Protein AF-A0A1X9XDE2-F1 (afdb_monomer)

Foldseek 3Di:
DDPPVDDDDDDVNDFADDPLGVQLRVQLVVCVVPVVVDDSVRSNVVSVVRSVVVD

Sequence (55 aa):
IGGHGDVLEPDNGVAAIGSGAMYAQSAALALKKHATHLSAAEIVKESLNIAADIC

pLDDT: mean 91.86, std 10.73, range [46.0, 98.69]

Solvent-accessible surface area (backbone atoms only — not comparable to full-atom values): 3413 Å² total; per-residue (Å²): 134,88,87,80,79,79,85,78,80,47,70,94,80,57,79,62,73,72,95,42,16,70,49,22,42,53,42,33,54,50,36,65,73,72,42,75,87,54,50,73,66,54,34,51,52,53,11,47,50,56,16,56,77,74,97

Structure (mmCIF, N/CA/C/O backbone):
data_AF-A0A1X9XDE2-F1
#
_entry.id   AF-A0A1X9XDE2-F1
#
loop_
_atom_site.group_PDB
_atom_site.id
_atom_site.type_symbol
_atom_site.label_atom_id
_atom_site.label_alt_id
_atom_site.label_comp_id
_atom_site.label_asym_id
_atom_site.label_entity_id
_atom_site.label_seq_id
_atom_site.pdbx_PDB_ins_code
_atom_site.Cartn_x
_atom_site.Cartn_y
_atom_site.Cartn_z
_atom_site.occupancy
_atom_site.B_iso_or_equiv
_atom_site.auth_seq_id
_atom_site.auth_comp_id
_atom_site.auth_asym_id
_atom_site.auth_atom_id
_atom_site.pdbx_PDB_model_num
ATOM 1 N N . ILE A 1 1 ? 11.974 10.888 -7.218 1.00 46.00 1 ILE A N 1
ATOM 2 C CA . ILE A 1 1 ? 11.275 11.759 -6.243 1.00 46.00 1 ILE A CA 1
ATOM 3 C C . ILE A 1 1 ? 11.537 13.194 -6.669 1.00 46.00 1 ILE A C 1
ATOM 5 O O . ILE A 1 1 ? 12.692 13.598 -6.687 1.00 46.00 1 ILE A O 1
ATOM 9 N N . GLY A 1 2 ? 10.509 13.897 -7.151 1.00 56.69 2 GLY A N 1
ATOM 10 C CA . GLY A 1 2 ? 10.626 15.292 -7.579 1.00 56.69 2 GLY A CA 1
ATOM 11 C C . GLY A 1 2 ? 10.635 16.204 -6.357 1.00 56.69 2 GLY A C 1
ATOM 12 O O . GLY A 1 2 ? 9.650 16.263 -5.636 1.00 56.69 2 GLY A O 1
ATOM 13 N N . GLY A 1 3 ? 11.763 16.860 -6.090 1.00 65.31 3 GLY A N 1
ATOM 14 C CA . GLY A 1 3 ? 11.938 17.792 -4.972 1.00 65.31 3 GLY A CA 1
ATOM 15 C C . GLY A 1 3 ? 11.701 19.243 -5.387 1.00 65.31 3 GLY A C 1
ATOM 16 O O . GLY A 1 3 ? 12.599 20.059 -5.223 1.00 65.31 3 GLY A O 1
ATOM 17 N N . HIS A 1 4 ? 10.544 19.553 -5.982 1.00 76.75 4 HIS A N 1
ATOM 18 C CA . HIS A 1 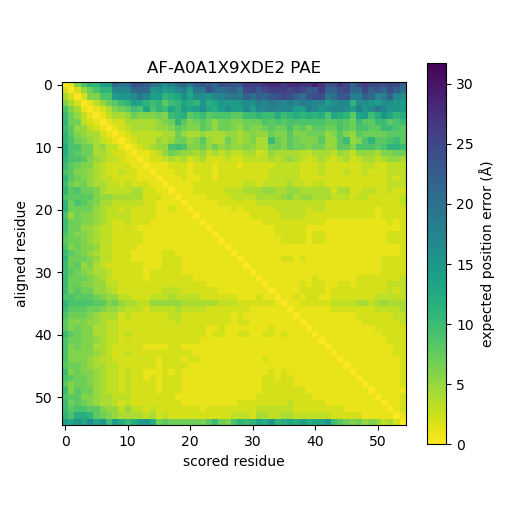4 ? 10.198 20.924 -6.400 1.00 76.75 4 HIS A CA 1
ATOM 19 C C . HIS A 1 4 ? 9.563 21.775 -5.286 1.00 76.75 4 HIS A C 1
ATOM 21 O O . HIS A 1 4 ? 9.414 22.980 -5.452 1.00 76.75 4 HIS A O 1
ATOM 27 N N . GLY A 1 5 ? 9.242 21.178 -4.132 1.00 76.56 5 GLY A N 1
ATOM 28 C CA . GLY A 1 5 ? 8.553 21.876 -3.039 1.00 76.56 5 GLY A CA 1
ATOM 29 C C . GLY A 1 5 ? 7.030 21.902 -3.186 1.00 76.56 5 GLY A C 1
ATOM 30 O O . GLY A 1 5 ? 6.361 22.593 -2.423 1.00 76.56 5 GLY A O 1
ATOM 31 N N . ASP A 1 6 ? 6.484 21.134 -4.131 1.00 80.81 6 ASP A N 1
ATOM 32 C CA . ASP A 1 6 ? 5.044 20.998 -4.317 1.00 80.81 6 ASP A CA 1
ATOM 33 C C . ASP A 1 6 ? 4.419 20.232 -3.144 1.00 80.81 6 ASP A C 1
ATOM 35 O O . ASP A 1 6 ? 4.829 19.116 -2.810 1.00 80.81 6 ASP A O 1
ATOM 39 N N . VAL A 1 7 ? 3.402 20.830 -2.524 1.00 80.00 7 VAL A N 1
ATOM 40 C CA . VAL A 1 7 ? 2.549 20.161 -1.540 1.00 80.00 7 VAL A CA 1
ATOM 41 C C . VAL A 1 7 ? 1.353 19.596 -2.292 1.00 80.00 7 VAL A C 1
ATOM 43 O O . VAL A 1 7 ? 0.536 20.346 -2.820 1.00 80.00 7 VAL A O 1
ATOM 46 N N . LEU A 1 8 ? 1.266 18.269 -2.352 1.00 80.00 8 LEU A N 1
ATOM 47 C CA . LEU A 1 8 ? 0.180 17.565 -3.023 1.00 80.00 8 LEU A CA 1
ATOM 48 C C . LEU A 1 8 ? -0.709 16.907 -1.972 1.00 80.00 8 LEU A C 1
ATOM 50 O O . LEU A 1 8 ? -0.289 15.972 -1.287 1.00 80.00 8 LEU A O 1
ATOM 54 N N . GLU A 1 9 ? -1.935 17.407 -1.845 1.00 86.81 9 GLU A N 1
ATOM 55 C CA . GLU A 1 9 ? -2.964 16.733 -1.066 1.00 86.81 9 GLU A CA 1
ATOM 56 C C . GLU A 1 9 ? -3.514 15.552 -1.883 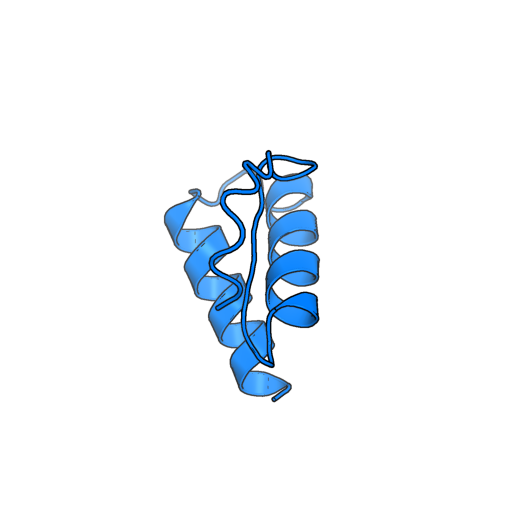1.00 86.81 9 GLU A C 1
ATOM 58 O O . GLU A 1 9 ? -3.859 15.731 -3.052 1.00 86.81 9 GLU A O 1
ATOM 63 N N . PRO A 1 10 ? -3.569 14.329 -1.328 1.00 85.00 10 PRO A N 1
ATOM 64 C CA . PRO A 1 10 ? -4.030 13.175 -2.083 1.00 85.00 10 PRO A CA 1
ATOM 65 C C . PRO A 1 10 ? -5.541 13.213 -2.295 1.00 85.00 10 PRO A C 1
ATOM 67 O O . PRO A 1 10 ? -6.314 13.195 -1.330 1.00 85.00 10 PRO A O 1
ATOM 70 N N . ASP A 1 11 ? -5.968 13.122 -3.551 1.00 82.56 11 ASP A N 1
ATOM 71 C CA . ASP A 1 11 ? -7.373 12.898 -3.867 1.00 82.56 11 ASP A CA 1
ATOM 72 C C . ASP A 1 11 ? -7.866 11.606 -3.201 1.00 82.56 11 ASP A C 1
ATOM 74 O O . ASP A 1 11 ? -7.207 10.561 -3.213 1.00 82.56 11 ASP A O 1
ATOM 78 N N . ASN A 1 12 ? -9.047 11.671 -2.583 1.00 88.50 12 ASN A N 1
ATOM 79 C CA 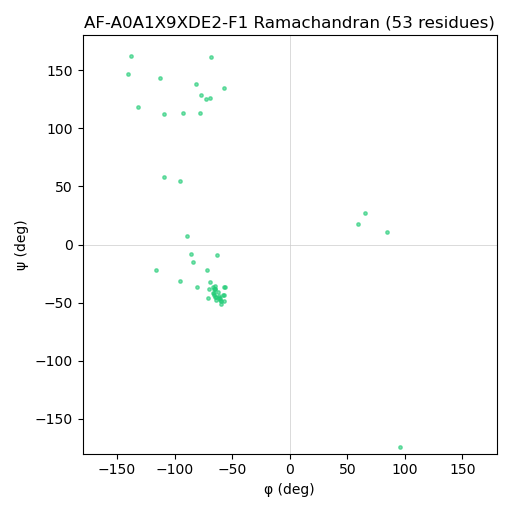. ASN A 1 12 ? -9.658 10.563 -1.841 1.00 88.50 12 ASN A CA 1
ATOM 80 C C . ASN A 1 12 ? -8.813 10.0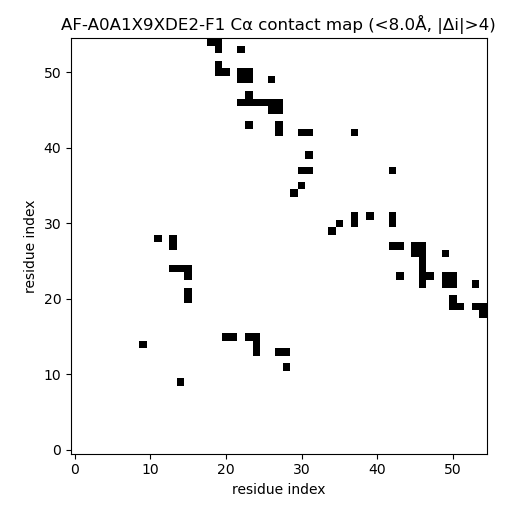33 -0.665 1.00 88.50 12 ASN A C 1
ATOM 82 O O . ASN A 1 12 ? -9.083 8.932 -0.172 1.00 88.50 12 ASN A O 1
ATOM 86 N N . GLY A 1 13 ? -7.825 10.792 -0.180 1.00 91.25 13 GLY A N 1
ATOM 87 C CA . GLY A 1 13 ? -6.986 10.416 0.961 1.00 91.25 13 GLY A CA 1
ATOM 88 C C . GLY A 1 13 ? -6.104 9.191 0.703 1.00 91.25 13 GLY A C 1
ATOM 89 O O . GLY A 1 13 ? -5.809 8.457 1.645 1.00 91.25 13 GLY A O 1
ATOM 90 N N . VAL A 1 14 ? -5.736 8.934 -0.557 1.00 94.25 14 VAL A N 1
ATOM 91 C CA . VAL A 1 14 ? -4.823 7.852 -0.953 1.00 94.25 14 VAL A CA 1
ATOM 92 C C . VAL A 1 14 ? -3.759 8.408 -1.898 1.00 94.25 14 VAL A C 1
ATOM 94 O O . VAL A 1 14 ? -4.064 8.842 -3.006 1.00 94.25 14 VAL A O 1
ATOM 97 N N . ALA A 1 15 ? -2.495 8.332 -1.483 1.00 93.75 15 ALA A N 1
ATOM 98 C CA . ALA A 1 15 ? -1.339 8.616 -2.330 1.00 93.75 15 ALA A CA 1
ATOM 99 C C . ALA A 1 15 ? -0.536 7.339 -2.5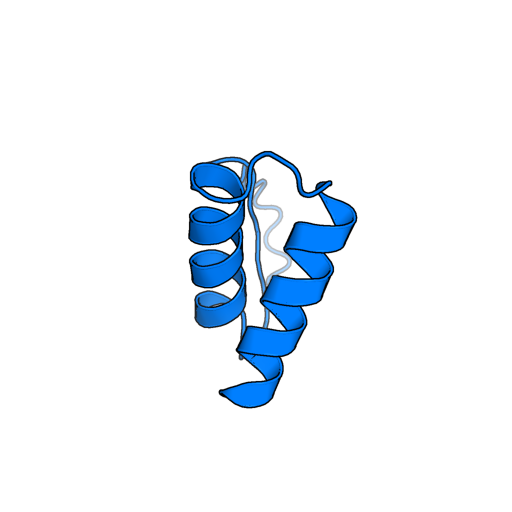80 1.00 93.75 15 ALA A C 1
ATOM 101 O O . ALA A 1 15 ? -0.371 6.517 -1.678 1.00 93.75 15 ALA A O 1
ATOM 102 N N . ALA A 1 16 ? 0.003 7.202 -3.788 1.00 93.69 16 ALA A N 1
ATOM 103 C CA . ALA A 1 16 ? 0.936 6.143 -4.146 1.00 93.69 16 ALA A CA 1
ATOM 104 C C . ALA A 1 16 ? 2.031 6.705 -5.060 1.00 93.69 16 ALA A C 1
ATOM 106 O O . ALA A 1 16 ? 1.784 7.611 -5.854 1.00 93.69 16 ALA A O 1
ATOM 107 N N . ILE A 1 17 ? 3.244 6.165 -4.948 1.00 93.31 17 ILE A N 1
ATOM 108 C CA . ILE A 1 17 ? 4.407 6.545 -5.761 1.00 93.31 17 ILE A CA 1
ATOM 109 C C . ILE A 1 17 ? 5.189 5.295 -6.185 1.00 93.31 17 ILE A C 1
ATOM 111 O O . ILE A 1 17 ? 5.035 4.232 -5.588 1.00 93.31 17 ILE A O 1
ATOM 115 N N . GLY A 1 18 ? 6.044 5.429 -7.202 1.00 92.19 18 GLY A N 1
ATOM 116 C CA . GLY A 1 18 ? 6.847 4.324 -7.744 1.00 92.19 18 GLY A CA 1
ATOM 117 C C . GLY A 1 18 ? 6.212 3.641 -8.960 1.00 92.19 18 GLY A C 1
ATOM 118 O O . GLY A 1 18 ? 5.193 4.096 -9.475 1.00 92.19 18 GLY A O 1
ATOM 119 N N . SER A 1 19 ? 6.829 2.557 -9.439 1.00 94.38 19 SER A N 1
ATOM 120 C CA . SER A 1 19 ? 6.405 1.840 -10.657 1.00 94.38 19 SER A CA 1
ATOM 121 C C . SER A 1 19 ? 5.025 1.191 -10.526 1.00 94.38 19 SER A C 1
ATOM 123 O O . SER A 1 19 ? 4.254 1.200 -11.479 1.00 94.38 19 SER A O 1
ATOM 125 N N . GLY A 1 20 ? 4.691 0.688 -9.335 1.00 94.81 20 GLY A N 1
ATOM 126 C CA . GLY A 1 20 ? 3.400 0.062 -9.039 1.00 94.81 20 GLY A CA 1
ATOM 127 C C . GLY A 1 20 ? 2.308 1.021 -8.551 1.00 94.81 20 GLY A C 1
ATOM 128 O O . GLY A 1 20 ? 1.247 0.565 -8.126 1.00 94.81 20 GLY A O 1
ATOM 129 N N . ALA A 1 21 ? 2.549 2.340 -8.575 1.00 95.44 21 ALA A N 1
ATOM 130 C CA . ALA A 1 21 ? 1.682 3.327 -7.926 1.00 95.44 21 ALA A CA 1
ATOM 131 C C . ALA A 1 21 ? 0.227 3.270 -8.407 1.00 95.44 21 ALA A C 1
ATOM 133 O O . ALA A 1 21 ? -0.687 3.313 -7.590 1.00 95.44 21 ALA A O 1
ATOM 134 N N . MET A 1 22 ? 0.013 3.132 -9.719 1.00 95.50 22 MET A N 1
ATOM 135 C CA . MET A 1 22 ? -1.333 3.112 -10.301 1.00 95.50 22 MET A CA 1
ATOM 136 C C . MET A 1 22 ? -2.134 1.882 -9.862 1.00 95.50 22 MET A C 1
ATOM 138 O O . MET A 1 22 ? -3.326 1.993 -9.576 1.00 95.50 22 MET A O 1
ATOM 142 N N . TYR A 1 23 ? -1.483 0.721 -9.755 1.00 97.38 23 TYR A N 1
ATOM 143 C CA . TYR A 1 23 ? -2.128 -0.513 -9.305 1.00 97.38 23 TYR A CA 1
ATOM 144 C C . TYR A 1 23 ? -2.4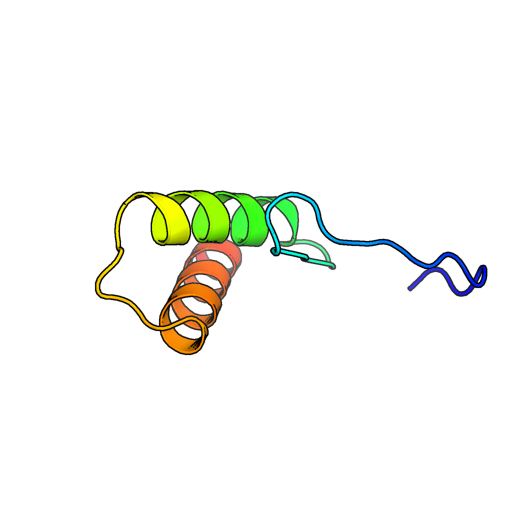51 -0.449 -7.813 1.00 97.38 23 TYR A C 1
ATOM 146 O O . TYR A 1 23 ? -3.588 -0.712 -7.421 1.00 97.38 23 TYR A O 1
ATOM 154 N N . ALA A 1 24 ? -1.488 -0.005 -6.998 1.00 97.62 24 ALA A N 1
ATOM 155 C CA . ALA A 1 24 ? -1.681 0.165 -5.562 1.00 97.62 24 ALA A CA 1
ATOM 156 C C . ALA A 1 24 ? -2.778 1.198 -5.256 1.00 97.62 24 ALA A C 1
ATOM 158 O O . ALA A 1 24 ? -3.647 0.946 -4.426 1.00 97.62 24 ALA A O 1
ATOM 159 N N . GLN A 1 25 ? -2.789 2.344 -5.945 1.00 97.06 25 GLN A N 1
ATOM 160 C CA . GLN A 1 25 ? -3.807 3.376 -5.744 1.00 97.06 25 GLN A CA 1
ATOM 161 C C . GLN A 1 25 ? -5.199 2.876 -6.149 1.00 97.06 25 GLN A C 1
ATOM 163 O O . GLN A 1 25 ? -6.153 3.061 -5.396 1.00 97.06 25 GLN A O 1
ATOM 168 N N . SER A 1 26 ? -5.318 2.206 -7.299 1.00 97.38 26 SER A N 1
ATOM 169 C CA . SER A 1 26 ? -6.591 1.641 -7.764 1.00 97.38 26 SER A CA 1
ATOM 170 C C . SER A 1 26 ? -7.152 0.608 -6.777 1.00 97.38 26 SER A C 1
ATOM 172 O O . SER A 1 26 ? -8.312 0.705 -6.364 1.00 97.38 26 SER A O 1
ATOM 174 N N . ALA A 1 27 ? -6.309 -0.325 -6.321 1.00 98.00 27 ALA A N 1
ATOM 175 C CA . ALA A 1 27 ? -6.680 -1.323 -5.322 1.00 98.00 27 ALA A CA 1
ATOM 176 C C . ALA A 1 27 ? -7.106 -0.674 -3.996 1.00 98.00 27 ALA A C 1
ATOM 178 O O . ALA A 1 27 ? -8.168 -1.001 -3.462 1.00 98.00 27 ALA A O 1
ATOM 179 N N . ALA A 1 28 ? -6.342 0.304 -3.506 1.00 97.88 28 ALA A N 1
ATOM 180 C CA . ALA A 1 28 ? -6.636 0.995 -2.255 1.00 97.88 28 ALA A CA 1
ATOM 181 C C . ALA A 1 28 ? -7.976 1.737 -2.302 1.00 97.88 28 ALA A C 1
ATOM 183 O O . ALA A 1 28 ? -8.742 1.683 -1.338 1.00 97.88 28 ALA A O 1
ATOM 184 N N . LEU A 1 29 ? -8.299 2.393 -3.421 1.00 97.44 29 LEU A N 1
ATOM 185 C CA . LEU A 1 29 ? -9.585 3.073 -3.601 1.00 97.44 29 LEU A CA 1
ATOM 186 C C . LEU A 1 29 ? -10.755 2.081 -3.625 1.00 97.44 29 LEU A C 1
ATOM 188 O O . LEU A 1 29 ? -11.788 2.335 -2.999 1.00 97.44 29 LEU A O 1
ATOM 192 N N . ALA A 1 30 ? -10.590 0.941 -4.299 1.00 98.00 30 ALA A N 1
ATOM 193 C CA . ALA A 1 30 ? -11.602 -0.111 -4.337 1.00 98.00 30 ALA A CA 1
ATOM 194 C C . ALA A 1 30 ? -11.838 -0.722 -2.945 1.00 98.00 30 ALA A C 1
ATOM 196 O O . ALA A 1 30 ? -12.983 -0.813 -2.496 1.00 98.00 30 ALA A O 1
ATOM 197 N N . LEU A 1 31 ? -10.765 -1.071 -2.230 1.00 97.94 31 LEU A N 1
ATOM 198 C CA . LEU A 1 31 ? -10.830 -1.633 -0.880 1.00 97.94 31 LEU A CA 1
ATOM 199 C C . LEU A 1 31 ? -11.422 -0.636 0.118 1.00 97.94 31 LEU A C 1
ATOM 201 O O . LEU A 1 31 ? -12.338 -0.986 0.855 1.00 97.94 31 LEU A O 1
ATOM 205 N N . LYS A 1 32 ? -11.000 0.631 0.087 1.00 96.81 32 LYS A N 1
ATOM 206 C CA . LYS A 1 32 ? -11.573 1.687 0.935 1.00 96.81 32 LYS A CA 1
ATOM 207 C C . LYS A 1 32 ? -13.083 1.845 0.733 1.00 96.81 32 LYS A C 1
ATOM 209 O O . LYS A 1 32 ? -13.803 2.122 1.689 1.00 96.81 32 LYS A O 1
ATOM 214 N N . LYS A 1 33 ? -13.569 1.680 -0.501 1.00 97.44 33 LYS A N 1
ATOM 215 C CA . LYS A 1 33 ? -14.991 1.828 -0.836 1.00 97.44 33 LYS A CA 1
ATOM 216 C C . LYS A 1 33 ? -15.828 0.595 -0.490 1.00 97.44 33 LYS A C 1
ATOM 218 O O . LYS A 1 33 ? -16.988 0.747 -0.114 1.00 97.44 33 LYS A O 1
ATOM 223 N N . HIS A 1 34 ? -15.277 -0.606 -0.651 1.00 98.12 34 HIS A N 1
ATOM 224 C CA . HIS A 1 34 ? -16.059 -1.848 -0.632 1.00 98.12 34 HIS A CA 1
ATOM 225 C C . HIS A 1 34 ? -15.709 -2.803 0.514 1.00 98.12 34 HIS A C 1
ATOM 227 O O . HIS A 1 34 ? -16.544 -3.613 0.907 1.00 98.12 34 HIS A O 1
ATOM 233 N N . ALA A 1 35 ? -14.515 -2.691 1.089 1.00 97.12 35 ALA A N 1
ATOM 234 C CA . ALA A 1 35 ? -14.033 -3.514 2.191 1.00 97.12 35 ALA A CA 1
ATOM 235 C C . ALA A 1 35 ? -13.947 -2.685 3.484 1.00 97.12 35 ALA A C 1
ATOM 237 O O . ALA A 1 35 ? -12.899 -2.579 4.110 1.00 97.12 35 ALA A O 1
ATOM 238 N N . THR A 1 36 ? -15.074 -2.100 3.907 1.00 95.50 36 THR A N 1
ATOM 239 C CA . THR A 1 36 ? -15.157 -1.169 5.057 1.00 95.50 36 THR A CA 1
ATOM 240 C C . THR A 1 36 ? -14.798 -1.784 6.414 1.00 95.50 36 TH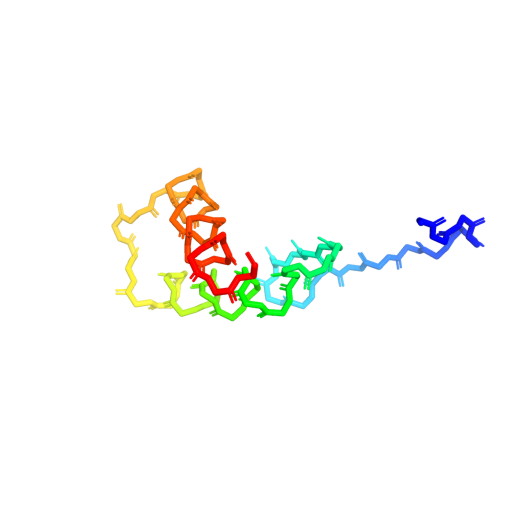R A C 1
ATOM 242 O O . THR A 1 36 ? -14.726 -1.071 7.408 1.00 95.50 36 THR A O 1
ATOM 245 N N . HIS A 1 37 ? -14.623 -3.104 6.471 1.00 98.00 37 HIS A N 1
ATOM 246 C CA . HIS A 1 37 ? -14.168 -3.833 7.652 1.00 98.00 37 HIS A CA 1
ATOM 247 C C . HIS A 1 37 ? -12.639 -3.838 7.792 1.00 98.00 37 HIS A C 1
ATOM 249 O O . HIS A 1 37 ? -12.141 -4.174 8.863 1.00 98.00 37 HIS A O 1
ATOM 255 N N . LEU A 1 38 ? -11.905 -3.480 6.734 1.00 98.38 38 LEU A N 1
ATOM 256 C CA . LEU A 1 38 ? -10.452 -3.398 6.759 1.00 98.38 38 LEU A CA 1
ATOM 257 C C . LEU A 1 38 ? -9.997 -2.075 7.371 1.00 98.38 38 LEU A C 1
ATOM 259 O O . LEU A 1 38 ? -10.506 -0.995 7.057 1.00 98.38 38 LEU A O 1
ATOM 263 N N . SER A 1 39 ? -8.976 -2.158 8.210 1.00 98.25 39 SER A N 1
ATOM 264 C CA . SER A 1 39 ? -8.218 -1.004 8.672 1.00 98.25 39 SER A CA 1
ATOM 265 C C . SER A 1 39 ? -7.394 -0.389 7.536 1.00 98.25 39 SER A C 1
ATOM 267 O O . SER A 1 39 ? -7.075 -1.035 6.536 1.00 98.25 39 SER A O 1
ATOM 269 N N . ALA A 1 40 ? -6.969 0.865 7.710 1.00 97.56 40 ALA A N 1
ATOM 270 C CA . ALA A 1 40 ? -6.088 1.529 6.748 1.00 97.56 40 ALA A CA 1
ATOM 271 C C . ALA A 1 40 ? -4.784 0.743 6.500 1.00 97.56 40 ALA A C 1
ATOM 273 O O . ALA A 1 40 ? -4.305 0.688 5.371 1.00 97.56 40 ALA A O 1
ATOM 274 N N . ALA A 1 41 ? -4.235 0.100 7.537 1.00 98.31 41 ALA A N 1
ATOM 275 C CA . ALA A 1 41 ? -3.029 -0.715 7.422 1.00 98.31 41 ALA A CA 1
ATOM 276 C C . ALA A 1 41 ? -3.256 -1.971 6.565 1.00 98.31 41 ALA A C 1
ATOM 278 O O . ALA A 1 41 ? -2.418 -2.300 5.726 1.00 98.31 41 ALA A O 1
ATOM 279 N N . GLU A 1 42 ? -4.396 -2.642 6.737 1.00 98.69 42 GLU A N 1
ATOM 280 C CA . GLU A 1 42 ? -4.773 -3.800 5.918 1.00 98.69 42 GLU A CA 1
ATOM 281 C C . GLU A 1 42 ? -5.017 -3.392 4.465 1.00 98.69 42 GLU A C 1
ATOM 283 O O . GLU A 1 42 ? -4.493 -4.035 3.561 1.00 98.69 42 GLU A O 1
ATOM 288 N N . ILE A 1 43 ? -5.711 -2.272 4.231 1.00 98.44 43 ILE A N 1
ATOM 289 C CA . ILE A 1 43 ? -5.918 -1.730 2.880 1.00 98.44 43 ILE A CA 1
ATOM 290 C C . ILE A 1 43 ? -4.575 -1.475 2.187 1.00 98.44 43 ILE A C 1
ATOM 292 O O . ILE A 1 43 ? -4.391 -1.894 1.046 1.00 98.44 43 ILE A O 1
ATOM 296 N N . VAL A 1 44 ? -3.628 -0.813 2.861 1.00 97.94 44 VAL A N 1
ATOM 297 C CA . VAL A 1 44 ? -2.294 -0.543 2.299 1.00 97.94 44 VAL A CA 1
ATOM 298 C C . VAL A 1 44 ? -1.561 -1.844 1.984 1.00 97.94 44 VAL A C 1
ATOM 300 O O . VAL A 1 44 ? -1.017 -1.981 0.890 1.00 97.94 44 VAL A O 1
ATOM 303 N N . LYS A 1 45 ? -1.573 -2.809 2.908 1.00 98.50 45 LYS A N 1
ATOM 304 C CA . LYS A 1 45 ? -0.903 -4.100 2.726 1.00 98.50 45 LYS A CA 1
ATOM 305 C C . LYS A 1 45 ? -1.449 -4.856 1.514 1.00 98.50 45 LYS A C 1
ATOM 307 O O . LYS A 1 45 ? -0.669 -5.244 0.649 1.00 98.50 45 LYS A O 1
ATOM 312 N N . GLU A 1 46 ? -2.766 -5.013 1.421 1.00 98.38 46 GLU A N 1
ATOM 313 C CA . GLU A 1 46 ? -3.387 -5.737 0.307 1.00 98.38 46 GLU A CA 1
ATOM 314 C C . GLU A 1 46 ? -3.200 -5.011 -1.028 1.00 98.38 46 GLU A C 1
ATOM 316 O O . GLU A 1 46 ? -2.934 -5.639 -2.050 1.00 98.38 46 GLU A O 1
ATOM 321 N N . SER A 1 47 ? -3.239 -3.678 -1.025 1.00 98.19 47 SER A N 1
ATOM 322 C CA . SER A 1 47 ? -2.994 -2.884 -2.236 1.00 98.19 47 SER A CA 1
ATOM 323 C C . SER A 1 47 ? -1.565 -3.031 -2.758 1.00 98.19 47 SER A C 1
ATOM 325 O O . SER A 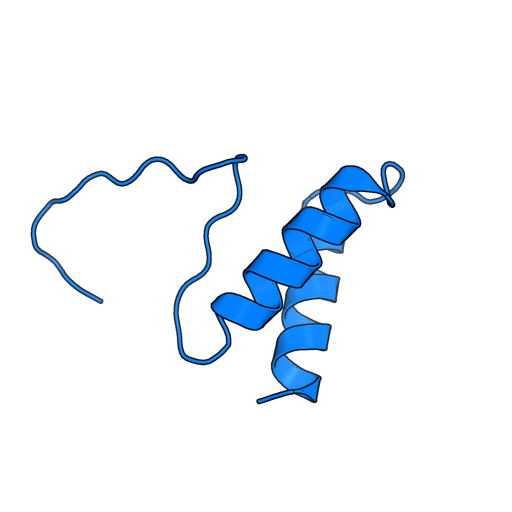1 47 ? -1.352 -3.077 -3.970 1.00 98.19 47 SER A O 1
ATOM 327 N N . LEU A 1 48 ? -0.581 -3.114 -1.857 1.00 98.00 48 LEU A N 1
ATOM 328 C CA . LEU A 1 48 ? 0.814 -3.360 -2.220 1.00 98.00 48 LEU A CA 1
ATOM 329 C C . LEU A 1 48 ? 1.029 -4.791 -2.722 1.00 98.00 48 LEU A C 1
ATOM 331 O O . LEU A 1 48 ? 1.765 -4.961 -3.690 1.00 98.00 48 LEU A O 1
ATOM 335 N N . ASN A 1 49 ? 0.367 -5.788 -2.125 1.00 98.31 49 ASN A N 1
ATOM 336 C CA . ASN A 1 49 ? 0.401 -7.169 -2.621 1.00 98.31 49 ASN A CA 1
ATOM 337 C C . ASN A 1 49 ? -0.138 -7.248 -4.057 1.00 98.31 49 ASN A C 1
ATOM 339 O O . ASN A 1 49 ? 0.544 -7.758 -4.937 1.00 98.31 49 ASN A O 1
ATOM 343 N N . ILE A 1 50 ? -1.304 -6.644 -4.322 1.00 97.75 50 ILE A N 1
ATOM 344 C CA . ILE A 1 50 ? -1.888 -6.580 -5.672 1.00 97.75 50 ILE A CA 1
ATOM 345 C C . ILE A 1 50 ? -0.934 -5.896 -6.657 1.00 97.75 50 ILE A C 1
ATOM 347 O O . ILE A 1 50 ? -0.768 -6.356 -7.783 1.00 97.75 50 ILE A O 1
ATOM 351 N N . ALA A 1 51 ? -0.298 -4.793 -6.254 1.00 97.94 51 ALA A N 1
ATOM 352 C CA . ALA A 1 51 ? 0.664 -4.114 -7.113 1.00 97.94 51 ALA A CA 1
ATOM 353 C C . ALA A 1 51 ? 1.899 -4.985 -7.405 1.00 97.94 51 ALA A C 1
ATOM 355 O O . ALA A 1 51 ? 2.377 -4.969 -8.537 1.00 97.94 51 ALA A O 1
ATOM 356 N N . ALA A 1 52 ? 2.385 -5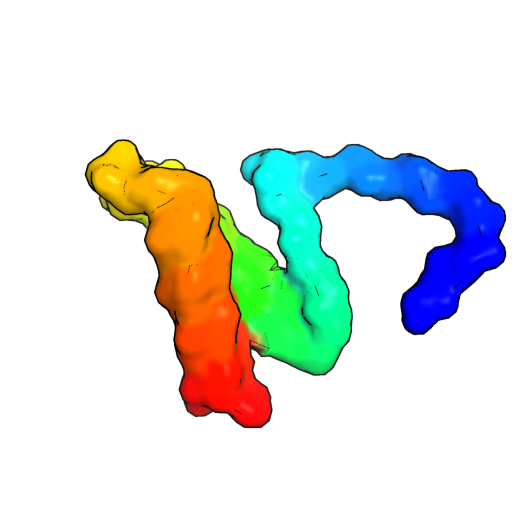.748 -6.421 1.00 97.25 52 ALA A N 1
ATOM 357 C CA . ALA A 1 52 ? 3.520 -6.659 -6.569 1.00 97.25 52 ALA A CA 1
ATOM 358 C C . ALA A 1 52 ? 3.205 -7.872 -7.456 1.00 97.25 52 ALA A C 1
ATOM 360 O O . ALA A 1 52 ? 4.082 -8.337 -8.171 1.00 97.25 52 ALA A O 1
ATOM 361 N N . ASP A 1 53 ? 1.962 -8.353 -7.456 1.00 97.12 53 ASP A N 1
ATOM 362 C CA . ASP A 1 53 ? 1.540 -9.452 -8.335 1.00 97.12 53 ASP A CA 1
ATOM 363 C C . ASP A 1 53 ? 1.427 -9.022 -9.808 1.00 97.12 53 ASP A C 1
ATOM 365 O O . ASP A 1 53 ? 1.461 -9.859 -10.711 1.00 97.12 53 ASP A O 1
ATOM 369 N N . ILE A 1 54 ? 1.273 -7.718 -10.063 1.00 95.38 54 ILE A N 1
ATOM 370 C CA . ILE A 1 54 ? 1.125 -7.157 -11.413 1.00 95.38 54 ILE A CA 1
ATOM 371 C C . ILE A 1 54 ? 2.466 -6.672 -11.999 1.00 95.38 54 ILE A C 1
ATOM 373 O O . ILE A 1 54 ? 2.616 -6.690 -13.223 1.00 95.38 54 ILE A O 1
ATOM 377 N N . CYS A 1 55 ? 3.410 -6.205 -11.168 1.00 82.56 55 CYS A N 1
ATOM 378 C CA . CYS A 1 55 ? 4.627 -5.494 -11.602 1.00 82.56 55 CYS A CA 1
ATOM 379 C C . CYS A 1 55 ? 5.915 -6.310 -11.515 1.00 82.56 55 CYS A C 1
ATOM 381 O O . CYS A 1 55 ? 6.122 -6.981 -10.484 1.00 82.56 55 CYS A O 1
#

Mean predicted aligned error: 4.29 Å

Secondary structure (DSSP, 8-state):
---S----PPGGG----STTHHHHHHHHHHHHHH-TTS-HHHHHHHHHHHHHHH-

Nearest PDB structures (foldseek):
  6kr1-assembly3_I  TM=9.194E-01  e=5.670E-04  Staphylococcus aureus subsp. aureus Mu50
  6kr1-assembly1_F  TM=8.957E-01  e=7.980E-04  Staphylococcus aureus subsp. aureus Mu50
  6kr1-assembly2_B  TM=9.396E-01  e=1.203E-03  Staphylococcus aureus subsp. aureus Mu50
  6kui-assembly1_A  TM=8.973E-01  e=1.203E-03  Staphylococcus aureus subsp. aureus Mu50
  6kr1-assembly4_K  TM=8.944E-01  e=4.406E-03  Staphylococcus aureus subsp. aureus Mu50

Radius of gyration: 12.0 Å; Cα contacts (8 Å, |Δi|>4): 42; chains: 1; bounding box: 28×31×20 Å